Protein AF-A0A970XHY6-F1 (afdb_monomer_lite)

Sequence (39 aa):
EAEEDPGRENGAILEEIKKGYLWKGRLLRSAEVRAVNNP

Radius of gyration: 12.24 Å; chains: 1; bounding box: 27×15×29 Å

Secondary structure (DSSP, 8-state):
--B--TTS-TT-EEEEEE--EEETTEEEEPPEEEEB---

Foldseek 3Di:
DEDADPVDDFFAFDDFPADWDDDPNHTPGDTDTHTHDDD

Structure (mmCIF, N/CA/C/O backbone):
data_AF-A0A970XHY6-F1
#
_entry.id   AF-A0A970XHY6-F1
#
loop_
_atom_site.group_PDB
_atom_site.id
_atom_site.type_symbol
_atom_site.label_atom_id
_atom_site.label_alt_id
_atom_site.label_comp_id
_atom_site.label_asym_id
_atom_site.label_entity_id
_atom_site.label_seq_id
_atom_site.pdbx_PDB_ins_code
_atom_site.Cartn_x
_atom_site.Cartn_y
_atom_site.Cartn_z
_atom_site.occupancy
_atom_site.B_iso_or_equiv
_atom_site.auth_seq_id
_atom_site.auth_comp_id
_atom_site.auth_asym_id
_atom_site.auth_atom_id
_atom_site.pdbx_PDB_model_num
ATOM 1 N N . GLU A 1 1 ? 6.950 11.596 -3.496 1.00 52.38 1 GLU A N 1
ATOM 2 C CA . GLU A 1 1 ? 8.007 11.585 -4.523 1.00 52.38 1 GLU A CA 1
ATOM 3 C C . GLU A 1 1 ? 7.911 10.245 -5.226 1.00 52.38 1 GLU A C 1
ATOM 5 O O . GLU A 1 1 ? 7.759 9.245 -4.528 1.00 52.38 1 GLU A O 1
ATOM 10 N N . ALA A 1 2 ? 7.784 10.258 -6.550 1.00 60.41 2 ALA A N 1
ATOM 11 C CA . ALA A 1 2 ? 7.572 9.059 -7.351 1.00 60.41 2 ALA A CA 1
ATOM 12 C C . ALA A 1 2 ? 8.922 8.532 -7.842 1.00 60.41 2 ALA A C 1
ATOM 14 O O . ALA A 1 2 ? 9.813 9.330 -8.123 1.00 60.41 2 ALA A O 1
ATOM 15 N N . GLU A 1 3 ? 9.068 7.214 -7.892 1.00 65.06 3 GLU A N 1
ATOM 16 C CA . GLU A 1 3 ? 10.328 6.539 -8.209 1.00 65.06 3 GLU A CA 1
ATOM 17 C C . GLU A 1 3 ? 10.137 5.704 -9.481 1.00 65.06 3 GLU A C 1
ATOM 19 O O . GLU A 1 3 ? 9.068 5.121 -9.690 1.00 65.06 3 GLU A O 1
ATOM 24 N N . GLU A 1 4 ? 11.139 5.721 -10.361 1.00 64.38 4 GLU A N 1
ATOM 25 C CA . GLU A 1 4 ? 11.117 4.995 -11.633 1.00 64.38 4 GLU A CA 1
ATOM 26 C C . GLU A 1 4 ? 11.447 3.517 -11.376 1.00 64.38 4 GLU A C 1
ATOM 28 O O . GLU A 1 4 ? 12.545 3.184 -10.928 1.00 64.38 4 GLU A O 1
ATOM 33 N N . ASP A 1 5 ? 10.495 2.627 -11.663 1.00 67.88 5 ASP A N 1
ATOM 34 C CA . ASP A 1 5 ? 10.688 1.174 -11.638 1.00 67.88 5 ASP A CA 1
ATOM 35 C C . ASP A 1 5 ? 10.173 0.605 -12.970 1.00 67.88 5 ASP A C 1
ATOM 37 O O . ASP A 1 5 ? 8.963 0.395 -13.139 1.00 67.88 5 ASP A O 1
ATOM 41 N N . PRO A 1 6 ? 11.067 0.362 -13.946 1.00 65.50 6 PRO A N 1
ATOM 42 C CA . PRO A 1 6 ? 10.681 -0.054 -15.292 1.00 65.50 6 PRO A CA 1
ATOM 43 C C . PRO A 1 6 ? 10.027 -1.445 -15.341 1.00 65.50 6 PRO A C 1
ATOM 45 O O . PRO A 1 6 ? 9.495 -1.827 -16.381 1.00 65.50 6 PRO A O 1
ATOM 48 N N . GLY A 1 7 ? 10.053 -2.215 -14.245 1.00 76.81 7 GLY A N 1
ATOM 49 C CA . GLY A 1 7 ? 9.384 -3.513 -14.142 1.00 76.81 7 GLY A CA 1
ATOM 50 C C . GLY A 1 7 ? 7.954 -3.453 -13.598 1.00 76.81 7 GLY A C 1
ATOM 51 O O . GLY A 1 7 ? 7.291 -4.491 -13.546 1.00 76.81 7 GLY A O 1
ATOM 52 N N . ARG A 1 8 ? 7.471 -2.282 -13.164 1.00 75.38 8 ARG A N 1
ATOM 53 C CA . ARG A 1 8 ? 6.164 -2.118 -12.512 1.00 75.38 8 ARG A CA 1
ATOM 54 C C . ARG A 1 8 ? 5.256 -1.150 -13.265 1.00 75.38 8 ARG A C 1
ATOM 56 O O . ARG A 1 8 ? 5.705 -0.226 -13.934 1.00 75.38 8 ARG A O 1
ATOM 63 N N . GLU A 1 9 ? 3.952 -1.379 -13.147 1.00 81.31 9 GLU A N 1
ATOM 64 C CA . GLU A 1 9 ? 2.929 -0.542 -13.777 1.00 81.31 9 GLU A CA 1
ATOM 65 C C . GLU A 1 9 ? 2.849 0.849 -13.131 1.00 81.31 9 GLU A C 1
ATOM 67 O O . GLU A 1 9 ? 3.017 1.004 -11.918 1.00 81.31 9 GLU A O 1
ATOM 72 N N . ASN A 1 10 ? 2.526 1.862 -13.937 1.00 81.56 10 ASN A N 1
ATOM 73 C CA . ASN A 1 10 ? 2.293 3.217 -13.443 1.00 81.56 10 ASN A CA 1
ATOM 74 C C . ASN A 1 10 ? 1.171 3.261 -12.409 1.00 81.56 10 ASN A C 1
ATOM 76 O O . ASN A 1 10 ? 0.097 2.695 -12.604 1.00 81.56 10 ASN A O 1
ATOM 80 N N . GLY A 1 11 ? 1.420 3.969 -11.307 1.00 81.88 11 GLY A N 1
ATOM 81 C CA . GLY A 1 11 ? 0.491 4.044 -10.182 1.00 81.88 11 GLY A CA 1
ATOM 82 C C . GLY A 1 11 ? 0.552 2.848 -9.227 1.00 81.88 11 GLY A C 1
ATOM 83 O O . GLY A 1 11 ? -0.135 2.871 -8.204 1.00 81.88 11 GLY A O 1
ATOM 84 N N . ALA A 1 12 ? 1.388 1.836 -9.492 1.00 87.44 12 ALA A N 1
ATOM 85 C CA . ALA A 1 12 ? 1.643 0.774 -8.526 1.00 87.44 12 ALA A CA 1
ATOM 86 C C . ALA A 1 12 ? 2.303 1.343 -7.261 1.00 87.44 12 ALA A C 1
ATOM 88 O O . ALA A 1 12 ? 3.199 2.186 -7.330 1.00 87.44 12 ALA A O 1
ATOM 89 N N . ILE A 1 13 ? 1.866 0.874 -6.092 1.00 86.25 13 ILE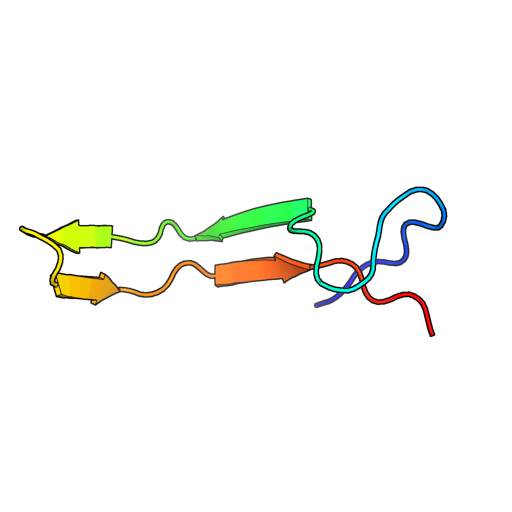 A N 1
ATOM 90 C CA . ILE A 1 13 ? 2.412 1.309 -4.803 1.00 86.25 13 ILE A CA 1
ATOM 91 C C . ILE A 1 13 ? 3.762 0.618 -4.582 1.00 86.25 13 ILE A C 1
ATOM 93 O O . ILE A 1 13 ? 3.844 -0.610 -4.569 1.00 86.25 13 ILE A O 1
ATOM 97 N N . LEU A 1 14 ? 4.816 1.410 -4.394 1.00 86.19 14 LEU A N 1
ATOM 98 C CA . LEU A 1 14 ? 6.159 0.926 -4.071 1.00 86.19 14 LEU A CA 1
ATOM 99 C C . LEU A 1 14 ? 6.332 0.741 -2.568 1.00 86.19 14 LEU A C 1
ATOM 101 O O . LEU A 1 14 ? 6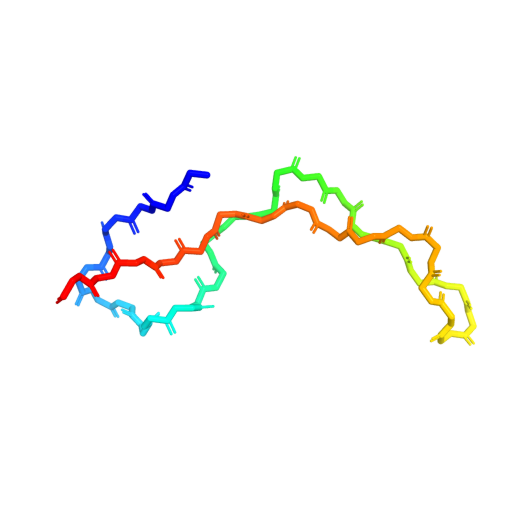.775 -0.312 -2.116 1.00 86.19 14 LEU A O 1
ATOM 105 N N . GLU A 1 15 ? 5.956 1.766 -1.807 1.00 87.31 15 GLU A N 1
ATOM 106 C CA . GLU A 1 15 ? 6.165 1.821 -0.366 1.00 87.31 15 GLU A CA 1
ATOM 107 C C . GLU A 1 15 ? 5.082 2.669 0.307 1.00 87.31 15 GLU A C 1
ATOM 109 O O . GLU A 1 15 ? 4.640 3.693 -0.225 1.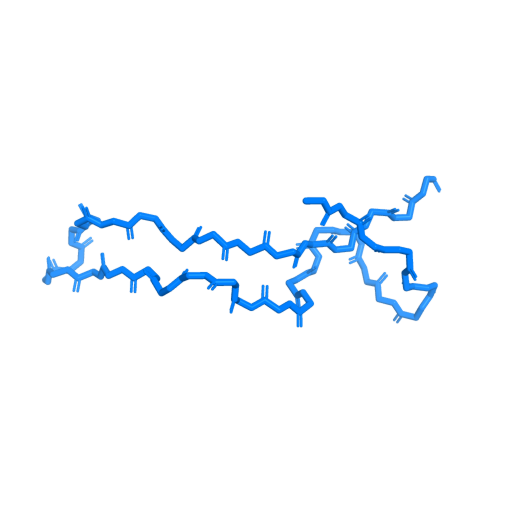00 87.31 15 GLU A O 1
ATOM 114 N N . GLU A 1 16 ? 4.677 2.260 1.508 1.00 88.88 16 GLU A N 1
ATOM 115 C CA . GLU A 1 16 ? 3.846 3.065 2.399 1.00 88.88 16 GLU A CA 1
ATOM 116 C C . GLU A 1 16 ? 4.737 3.885 3.345 1.00 88.88 16 GLU A C 1
ATOM 118 O O . GLU A 1 16 ? 5.339 3.349 4.272 1.00 88.88 16 GLU A O 1
ATOM 123 N N . ILE A 1 17 ? 4.793 5.203 3.132 1.00 93.19 17 ILE A N 1
ATOM 124 C CA . ILE A 1 17 ? 5.572 6.139 3.959 1.00 93.19 17 ILE A CA 1
ATOM 125 C C . ILE A 1 17 ? 4.861 6.390 5.293 1.00 93.19 17 ILE A C 1
ATOM 127 O O . ILE A 1 17 ? 5.490 6.469 6.350 1.00 93.19 17 ILE A O 1
ATOM 131 N N . LYS A 1 18 ? 3.531 6.550 5.260 1.00 94.81 18 LYS A N 1
ATOM 132 C CA . LYS A 1 18 ? 2.708 6.711 6.466 1.00 94.81 18 LYS A CA 1
ATOM 133 C C . LYS A 1 18 ? 1.432 5.907 6.365 1.00 94.81 18 LYS A C 1
ATOM 135 O O . LYS A 1 18 ? 0.736 5.973 5.355 1.00 94.81 18 LYS A O 1
ATOM 140 N N . LYS A 1 19 ? 1.088 5.261 7.481 1.00 94.31 19 LYS A N 1
ATOM 141 C CA . LYS A 1 19 ? -0.081 4.394 7.566 1.00 94.31 19 LYS A CA 1
ATOM 142 C C . LYS A 1 19 ? -1.397 5.126 7.344 1.00 94.31 19 LYS A C 1
ATOM 144 O O . LYS A 1 19 ? -1.675 6.138 7.999 1.00 94.31 19 LYS A O 1
ATOM 149 N N . GLY A 1 20 ? -2.211 4.559 6.462 1.00 95.94 20 GLY A N 1
ATOM 150 C CA . GLY A 1 20 ? -3.628 4.884 6.343 1.00 95.94 20 GLY A CA 1
ATOM 151 C C . GLY A 1 20 ? -4.469 4.160 7.392 1.00 95.94 20 GLY A C 1
ATOM 152 O O . GLY A 1 20 ? -4.106 3.087 7.872 1.00 95.94 20 GLY A O 1
ATOM 153 N N . TYR A 1 21 ? -5.617 4.738 7.744 1.00 96.75 21 TYR A N 1
ATOM 154 C CA . TYR A 1 21 ? -6.548 4.136 8.696 1.00 96.75 21 TYR A CA 1
ATOM 155 C C . TYR A 1 21 ? -7.986 4.223 8.200 1.00 96.75 21 TYR A C 1
ATOM 157 O O . TYR A 1 21 ? -8.497 5.299 7.868 1.00 96.75 21 TYR A O 1
ATOM 165 N N . LEU A 1 22 ? -8.653 3.072 8.230 1.00 97.62 22 LEU A N 1
ATOM 166 C CA . LEU A 1 22 ? -10.091 2.943 8.055 1.00 97.62 22 LEU A CA 1
ATOM 167 C C . LEU A 1 22 ? -10.730 2.573 9.394 1.00 97.62 22 LEU A C 1
ATOM 169 O O . LEU A 1 22 ? -10.215 1.732 10.128 1.00 97.62 22 LEU A O 1
ATOM 173 N N . TRP A 1 23 ? -11.886 3.159 9.687 1.00 95.38 23 TRP A N 1
ATOM 174 C CA . TRP A 1 23 ? -12.722 2.781 10.820 1.00 95.38 23 TRP A CA 1
ATOM 175 C C . TRP A 1 23 ? -14.126 2.461 10.344 1.00 95.38 23 TRP A C 1
ATOM 177 O O . TRP A 1 23 ? -14.843 3.342 9.872 1.00 95.38 23 TRP A O 1
ATOM 187 N N . LYS A 1 24 ? -14.522 1.189 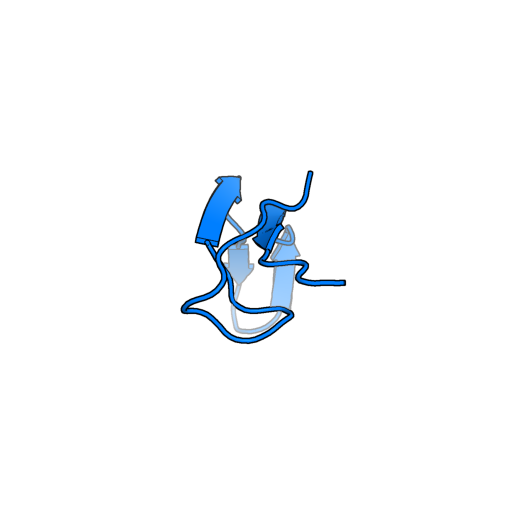10.461 1.00 96.38 24 LYS A N 1
ATOM 188 C CA . LYS A 1 24 ? -15.828 0.700 9.987 1.00 96.38 24 LYS A CA 1
ATOM 189 C C . LYS A 1 24 ? -16.114 1.118 8.531 1.00 96.38 24 LYS A C 1
ATOM 191 O O . LYS A 1 24 ? -17.201 1.586 8.217 1.00 96.38 24 LYS A O 1
ATOM 196 N N . GLY A 1 25 ? -15.102 1.022 7.664 1.00 95.56 25 GLY A N 1
ATOM 197 C CA . GLY A 1 25 ? -15.184 1.427 6.254 1.00 95.56 25 GLY A CA 1
ATOM 198 C C . GLY A 1 25 ? -15.108 2.938 5.999 1.00 95.56 25 GLY A C 1
ATOM 199 O O . GLY A 1 25 ? -15.028 3.349 4.846 1.00 95.56 25 GLY A O 1
ATOM 200 N N . ARG A 1 26 ? -15.083 3.780 7.041 1.00 96.69 26 ARG A N 1
ATOM 201 C CA . ARG A 1 26 ? -14.904 5.230 6.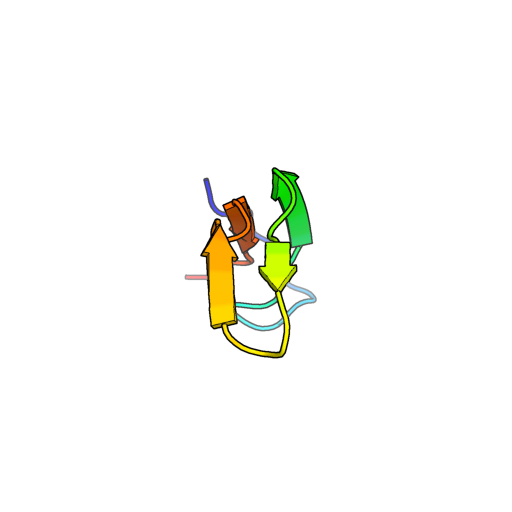907 1.00 96.69 26 ARG A CA 1
ATOM 202 C C . ARG A 1 26 ? -13.424 5.593 6.957 1.00 96.69 26 ARG A C 1
ATOM 204 O O . ARG A 1 26 ? -12.712 5.171 7.867 1.00 96.69 26 ARG A O 1
ATOM 211 N N . LEU A 1 27 ? -12.972 6.404 6.003 1.00 95.56 27 LEU A N 1
ATOM 212 C CA . LEU A 1 27 ? -11.612 6.934 5.991 1.00 95.56 27 LEU A CA 1
ATOM 213 C C . LEU A 1 27 ? -11.394 7.859 7.192 1.00 95.56 27 LEU A C 1
ATOM 215 O O . LEU A 1 27 ? -12.073 8.877 7.320 1.00 95.56 27 LEU A O 1
ATOM 219 N N . LEU A 1 28 ? -10.450 7.499 8.063 1.00 95.75 28 LEU A N 1
ATOM 220 C CA . LEU A 1 28 ? -9.968 8.378 9.129 1.00 95.75 28 LEU A CA 1
ATOM 221 C C . LEU A 1 28 ? -8.738 9.161 8.679 1.00 95.75 28 LEU A C 1
ATOM 223 O O . LEU A 1 28 ? -8.604 10.339 8.999 1.00 95.75 28 LEU A O 1
ATOM 227 N N . ARG A 1 29 ? -7.839 8.501 7.940 1.00 96.00 29 ARG A N 1
ATOM 228 C CA . ARG A 1 29 ? -6.610 9.098 7.416 1.00 96.00 29 ARG A CA 1
ATOM 229 C C . ARG A 1 29 ? -6.152 8.350 6.169 1.00 96.00 29 ARG A C 1
ATOM 231 O O . ARG A 1 29 ? -6.068 7.124 6.195 1.00 96.00 29 ARG A O 1
ATOM 238 N N . SER A 1 30 ? -5.829 9.081 5.107 1.00 95.25 30 SER A N 1
ATOM 239 C CA . SER A 1 30 ? -5.201 8.519 3.909 1.00 95.25 30 SER A CA 1
ATOM 240 C C . SER A 1 30 ? -3.772 8.063 4.201 1.00 95.25 30 SER A C 1
ATOM 242 O O . SER A 1 30 ? -3.040 8.738 4.929 1.00 95.25 30 SER A O 1
ATOM 244 N N . ALA A 1 31 ? -3.378 6.933 3.616 1.00 95.56 31 ALA A N 1
ATOM 245 C CA . ALA A 1 31 ? -1.977 6.539 3.584 1.00 95.56 31 ALA A CA 1
ATOM 246 C C . ALA A 1 31 ? -1.186 7.524 2.714 1.00 95.56 31 ALA A C 1
ATOM 248 O O . ALA A 1 31 ? -1.686 7.994 1.691 1.00 95.56 31 ALA A O 1
ATOM 249 N N . GLU A 1 32 ? 0.043 7.829 3.117 1.00 94.31 32 GLU A N 1
ATOM 250 C CA . GLU A 1 32 ? 1.010 8.479 2.232 1.00 94.31 32 GLU A CA 1
ATOM 251 C C . GLU A 1 32 ? 1.869 7.377 1.623 1.00 94.31 32 GLU A C 1
ATOM 253 O O . GLU A 1 32 ? 2.504 6.616 2.354 1.00 94.31 32 GLU A O 1
ATOM 258 N N . VAL A 1 33 ? 1.875 7.280 0.297 1.00 92.62 33 VAL A N 1
ATOM 259 C CA . VAL A 1 33 ? 2.572 6.222 -0.440 1.00 92.62 33 VAL A CA 1
ATOM 260 C C . VAL A 1 33 ? 3.527 6.818 -1.468 1.00 92.62 33 VAL A C 1
ATOM 262 O O . VAL A 1 33 ? 3.293 7.914 -1.984 1.00 92.62 33 VAL A O 1
ATOM 265 N N . ARG A 1 34 ? 4.595 6.085 -1.785 1.00 88.94 34 ARG A N 1
ATOM 266 C CA . ARG A 1 34 ? 5.350 6.275 -3.027 1.00 88.94 34 ARG A CA 1
ATOM 267 C C . ARG A 1 34 ? 4.748 5.370 -4.087 1.00 88.94 34 ARG A C 1
ATOM 269 O O . ARG A 1 34 ? 4.532 4.186 -3.834 1.00 88.94 34 ARG A O 1
ATOM 276 N N . ALA A 1 35 ? 4.468 5.936 -5.250 1.00 89.00 35 ALA A N 1
ATOM 277 C CA . ALA A 1 35 ? 3.958 5.200 -6.394 1.00 89.00 35 ALA A CA 1
ATOM 278 C C . ALA A 1 35 ? 4.963 5.260 -7.543 1.00 89.00 35 ALA A C 1
ATOM 280 O O . ALA A 1 35 ? 5.743 6.212 -7.634 1.00 89.00 35 ALA A O 1
ATOM 281 N N . VAL A 1 36 ? 4.915 4.249 -8.406 1.00 87.50 36 VAL A N 1
ATOM 282 C CA . VAL A 1 36 ? 5.685 4.213 -9.649 1.00 87.50 36 VAL A CA 1
ATOM 283 C C . VAL A 1 36 ? 5.184 5.304 -10.584 1.00 87.50 36 VAL A C 1
ATOM 285 O O . VAL A 1 36 ? 3.974 5.432 -10.803 1.00 87.50 36 VAL A O 1
ATOM 288 N N . ASN A 1 37 ? 6.121 6.061 -11.147 1.00 80.19 37 ASN A N 1
ATOM 289 C CA . ASN A 1 37 ? 5.861 7.014 -12.218 1.00 80.19 37 ASN A CA 1
ATOM 290 C C . ASN A 1 37 ? 6.900 6.828 -13.324 1.00 80.19 37 ASN A C 1
ATOM 292 O O . ASN A 1 37 ? 7.925 7.502 -13.329 1.00 80.19 37 ASN A O 1
ATOM 296 N N . ASN A 1 38 ? 6.620 5.907 -14.239 1.00 74.06 38 ASN A N 1
ATOM 297 C CA . ASN A 1 38 ? 7.348 5.753 -15.487 1.00 74.06 38 ASN A CA 1
ATOM 298 C C . ASN A 1 38 ? 6.780 6.771 -16.500 1.00 74.06 38 ASN A C 1
ATOM 300 O O . ASN A 1 38 ? 5.567 6.757 -16.741 1.00 74.06 38 ASN A O 1
ATOM 304 N N . PRO A 1 39 ? 7.603 7.680 -17.042 1.00 65.19 39 PRO A N 1
ATOM 305 C CA . PRO A 1 39 ? 7.172 8.667 -18.032 1.00 65.19 39 PRO A CA 1
ATOM 306 C C . PRO A 1 39 ? 6.720 8.050 -19.365 1.00 65.19 39 PRO A C 1
ATOM 308 O O . PRO A 1 39 ? 7.169 6.931 -19.706 1.00 65.19 39 PRO A O 1
#

pLDDT: mean 85.0, std 12.22, 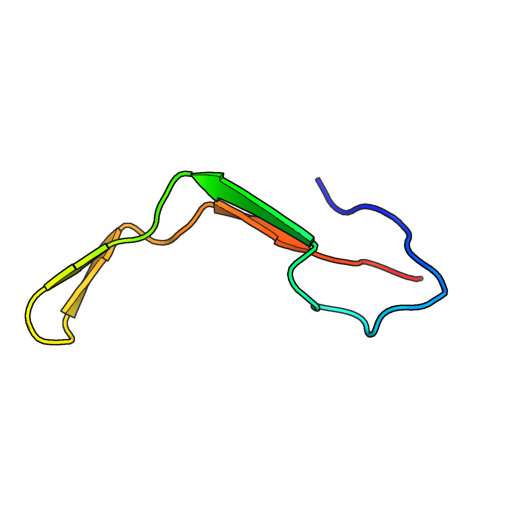range [52.38, 97.62]